Protein AF-A0A0M0X3G6-F1 (afdb_monomer)

Secondary structure (DSSP, 8-state):
-HHHHHHHHHHHHHHHHHHHHHHHHHHHHHHHHHHHHHHHHHHHHHHHHTTTTTSHHHHHHHHHHHHHHHHHHHHHHHHHHHHHHHHHHHHHHHHHHHIIIIIIHHHHHHT-

Structure (mmCIF, N/CA/C/O backbone):
data_AF-A0A0M0X3G6-F1
#
_entry.id   AF-A0A0M0X3G6-F1
#
loop_
_atom_site.group_PDB
_atom_site.id
_atom_site.type_symbol
_atom_site.label_atom_id
_atom_site.label_alt_id
_atom_site.label_comp_id
_atom_site.label_asym_id
_atom_site.label_entity_id
_atom_site.label_seq_id
_atom_site.pdbx_PDB_ins_code
_atom_site.Cartn_x
_atom_site.Cartn_y
_atom_site.Cartn_z
_atom_site.occupancy
_atom_site.B_iso_or_equiv
_atom_site.auth_seq_id
_atom_site.auth_comp_id
_atom_site.auth_asym_id
_atom_site.auth_atom_id
_atom_site.pdbx_PDB_model_num
ATOM 1 N N . MET A 1 1 ? -23.648 -0.683 38.738 1.00 59.03 1 MET A N 1
ATOM 2 C CA . MET A 1 1 ? -23.244 -1.531 37.597 1.00 59.03 1 MET A CA 1
ATOM 3 C C . MET A 1 1 ? -23.799 -0.996 36.282 1.00 59.03 1 MET A C 1
ATOM 5 O O . MET A 1 1 ? -22.994 -0.638 35.444 1.00 59.03 1 MET A O 1
ATOM 9 N N . GLN A 1 2 ? -25.114 -0.788 36.136 1.00 63.53 2 GLN A N 1
ATOM 10 C CA . GLN A 1 2 ? -25.727 -0.313 34.877 1.00 63.53 2 GLN A CA 1
ATOM 11 C C . GLN A 1 2 ? -25.124 0.984 34.288 1.00 63.53 2 GLN A C 1
ATOM 13 O O . GLN A 1 2 ? -24.779 1.006 33.114 1.00 63.53 2 GLN A O 1
ATOM 18 N N . GLN A 1 3 ? -24.912 2.035 35.094 1.00 69.06 3 GLN A N 1
ATOM 19 C CA . GLN A 1 3 ? -24.305 3.294 34.613 1.00 69.06 3 GLN A CA 1
ATOM 20 C C . GLN A 1 3 ? -22.835 3.155 34.178 1.00 69.06 3 GLN A C 1
ATOM 22 O O . GLN A 1 3 ? -22.410 3.825 33.243 1.00 69.06 3 GLN A O 1
ATOM 27 N N . GLN A 1 4 ? -22.055 2.286 34.833 1.00 69.81 4 GLN A N 1
ATOM 28 C CA . GLN A 1 4 ? -20.656 2.040 34.456 1.00 69.81 4 GLN A CA 1
ATOM 29 C C . GLN A 1 4 ? -20.568 1.274 33.136 1.00 69.81 4 GLN A C 1
ATOM 31 O O . GLN A 1 4 ? -19.767 1.633 32.280 1.00 69.81 4 GLN A O 1
ATOM 36 N N . THR A 1 5 ? -21.429 0.271 32.945 1.00 71.38 5 THR A N 1
ATOM 37 C CA . THR A 1 5 ? -21.527 -0.476 31.685 1.00 71.38 5 THR A CA 1
ATOM 38 C C . THR A 1 5 ? -21.935 0.440 30.529 1.00 71.38 5 THR A C 1
ATOM 40 O O . THR A 1 5 ? -21.373 0.346 29.444 1.00 71.38 5 THR A O 1
ATOM 43 N N . GLN A 1 6 ? -22.860 1.372 30.771 1.00 75.44 6 GLN A N 1
ATOM 44 C CA . GLN A 1 6 ? -23.360 2.301 29.757 1.00 75.44 6 GLN A CA 1
ATOM 45 C C . GLN A 1 6 ? -22.298 3.322 29.316 1.00 75.44 6 GLN A C 1
ATOM 47 O O . GLN A 1 6 ? -22.088 3.504 28.122 1.00 75.44 6 GLN A O 1
ATOM 52 N N . HIS A 1 7 ? -21.558 3.909 30.263 1.00 78.94 7 HIS A N 1
ATOM 53 C CA . HIS A 1 7 ? -20.444 4.813 29.952 1.00 78.94 7 HIS A CA 1
ATOM 54 C C . HIS A 1 7 ? -19.290 4.088 29.233 1.00 78.94 7 HIS A C 1
ATOM 56 O O . HIS A 1 7 ? -18.607 4.672 28.391 1.00 78.94 7 HIS A O 1
ATOM 62 N N . LEU A 1 8 ? -19.043 2.816 29.562 1.00 75.06 8 LEU A N 1
ATOM 63 C CA . LEU A 1 8 ? -18.032 2.006 28.883 1.00 75.06 8 LEU A CA 1
ATOM 64 C C . LEU A 1 8 ? -18.451 1.693 27.438 1.00 75.06 8 LEU A C 1
ATOM 66 O O . LEU A 1 8 ? -17.653 1.870 26.525 1.00 75.06 8 LEU A O 1
ATOM 70 N N . LEU A 1 9 ? -19.715 1.321 27.220 1.00 76.94 9 LEU A N 1
ATOM 71 C CA . LEU A 1 9 ? -20.286 1.117 25.885 1.00 76.94 9 LEU A CA 1
ATOM 72 C C . LEU A 1 9 ? -20.220 2.382 25.020 1.00 76.94 9 LEU A C 1
ATOM 74 O O . LEU A 1 9 ? -19.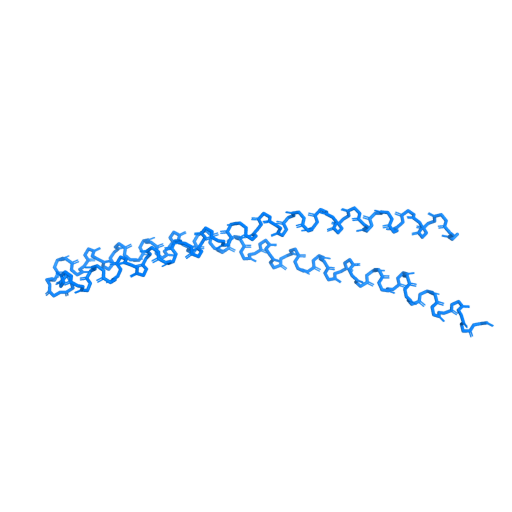790 2.304 23.873 1.00 76.94 9 LEU A O 1
ATOM 78 N N . GLU A 1 10 ? -20.597 3.544 25.559 1.00 79.94 10 GLU A N 1
ATOM 79 C CA . GLU A 1 10 ? -20.498 4.823 24.838 1.00 79.94 10 GLU A CA 1
ATOM 80 C C . GLU A 1 10 ? -19.060 5.130 24.418 1.00 79.94 10 GLU A C 1
ATOM 82 O O . GLU A 1 10 ? -18.817 5.517 23.273 1.00 79.94 10 GLU A O 1
ATOM 87 N N . LYS A 1 11 ? -18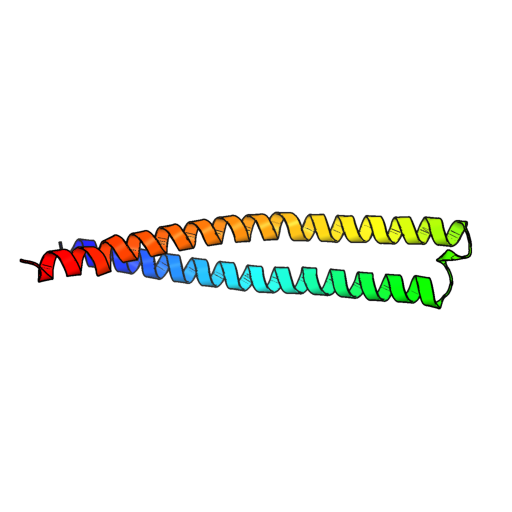.100 4.910 25.324 1.00 82.25 11 LYS A N 1
ATOM 88 C CA . LYS A 1 11 ? -16.679 5.101 25.038 1.00 82.25 11 LYS A CA 1
ATOM 89 C C . LYS A 1 11 ? -16.219 4.192 23.896 1.00 82.25 11 LYS A C 1
ATOM 91 O O . LYS A 1 11 ? -15.644 4.693 22.933 1.00 82.25 11 LYS A O 1
ATOM 96 N N . VAL A 1 12 ? -16.528 2.896 23.962 1.00 79.19 12 VAL A N 1
ATOM 97 C CA . VAL A 1 12 ? -16.090 1.962 22.920 1.00 79.19 12 VAL A CA 1
ATOM 98 C C . VAL A 1 12 ? -16.758 2.259 21.575 1.00 79.19 12 VAL A C 1
ATOM 100 O O . VAL A 1 12 ? -16.110 2.160 20.539 1.00 79.19 12 VAL A O 1
ATOM 103 N N . VAL A 1 13 ? -18.031 2.666 21.552 1.00 79.31 13 VAL A N 1
ATOM 104 C CA . VAL A 1 13 ? -18.708 3.071 20.305 1.00 79.31 13 VAL A CA 1
ATOM 105 C C . VAL A 1 13 ? -18.013 4.274 19.663 1.00 79.31 13 VAL A C 1
ATOM 107 O O . VAL A 1 13 ? -17.797 4.280 18.450 1.00 79.31 13 VAL A O 1
ATOM 110 N N . LEU A 1 14 ? -17.639 5.277 20.462 1.00 79.19 14 LEU A N 1
ATOM 111 C CA . LEU A 1 14 ? -16.898 6.443 19.979 1.00 79.19 14 LEU A CA 1
ATOM 112 C C . LEU A 1 14 ? -15.509 6.058 19.453 1.00 79.19 14 LEU A C 1
ATOM 114 O O . LEU A 1 14 ? -15.124 6.511 18.376 1.00 79.19 14 LEU A O 1
ATOM 118 N N . GLU A 1 15 ? -14.781 5.204 20.173 1.00 80.56 15 GLU A N 1
ATOM 119 C CA . GLU A 1 15 ? -13.458 4.717 19.762 1.00 80.56 15 GLU A CA 1
ATOM 120 C C . GLU A 1 15 ? -13.541 3.909 18.458 1.00 80.56 15 GLU A C 1
ATOM 122 O O . GLU A 1 15 ? -12.839 4.237 17.506 1.00 80.56 15 GLU A O 1
ATOM 127 N N . ASN A 1 16 ? -14.502 2.988 18.325 1.00 79.62 16 ASN A N 1
ATOM 128 C CA . ASN A 1 16 ? -14.736 2.245 17.080 1.00 79.62 16 ASN A CA 1
ATOM 129 C C . ASN A 1 16 ? -15.088 3.155 15.893 1.00 79.62 16 ASN A C 1
ATOM 131 O O . ASN A 1 16 ? -14.659 2.913 14.765 1.00 79.62 16 ASN A O 1
ATOM 135 N N . SER A 1 17 ? -15.893 4.199 16.116 1.00 74.25 17 SER A N 1
ATOM 136 C CA . SER A 1 17 ? -16.238 5.154 15.055 1.00 74.25 17 SER A CA 1
ATOM 137 C C . SER A 1 17 ? -15.015 5.947 14.582 1.00 74.25 17 SER A C 1
ATOM 139 O O . SER A 1 17 ? -14.901 6.263 13.391 1.00 74.25 17 SER A O 1
ATOM 141 N N . ASN A 1 18 ? -14.108 6.279 15.502 1.00 81.44 18 ASN A N 1
ATOM 142 C CA . ASN A 1 18 ? -12.852 6.945 15.176 1.00 81.44 18 ASN A CA 1
ATOM 143 C C . ASN A 1 18 ? -11.911 5.996 14.425 1.00 81.44 18 ASN A C 1
ATOM 145 O O . ASN A 1 18 ? -11.385 6.386 13.383 1.00 81.44 18 ASN A O 1
ATOM 149 N N . ASP A 1 19 ? -11.787 4.748 14.880 1.00 84.12 19 ASP A N 1
ATOM 150 C CA . ASP A 1 19 ? -10.991 3.705 14.225 1.00 84.12 19 ASP A CA 1
ATOM 151 C C . ASP A 1 19 ? -11.480 3.460 12.784 1.00 84.12 19 ASP A C 1
ATOM 153 O O . ASP A 1 19 ? -10.692 3.458 11.840 1.00 84.12 19 ASP A O 1
ATOM 157 N N . ALA A 1 20 ? -12.798 3.367 12.566 1.00 79.38 20 ALA A N 1
ATOM 158 C CA . ALA A 1 20 ? -13.381 3.214 11.228 1.00 79.38 20 ALA A CA 1
ATOM 159 C C . ALA A 1 20 ? -13.092 4.414 10.303 1.00 79.38 20 ALA A C 1
ATOM 161 O O . ALA A 1 20 ? -12.881 4.249 9.094 1.00 79.38 20 ALA A O 1
ATOM 162 N N . SER A 1 21 ? -13.063 5.626 10.862 1.00 78.62 21 SER A N 1
ATOM 163 C CA . SER A 1 21 ? -12.694 6.837 10.122 1.00 78.62 21 SER A CA 1
ATOM 164 C C . SER A 1 21 ? -11.204 6.836 9.759 1.00 78.62 21 SER A C 1
ATOM 166 O O . SER A 1 21 ? -10.860 7.156 8.619 1.00 78.62 21 SER A O 1
ATOM 168 N N . GLY A 1 22 ? -10.335 6.421 10.688 1.00 85.75 22 GLY A N 1
ATOM 169 C CA . GLY A 1 22 ? -8.897 6.235 10.462 1.00 85.75 22 GLY A CA 1
ATOM 170 C C . GLY A 1 22 ? -8.618 5.232 9.344 1.00 85.75 22 GLY A C 1
ATOM 171 O O . GLY A 1 22 ? -7.993 5.584 8.339 1.00 85.75 22 GLY A O 1
ATOM 172 N N . LEU A 1 23 ? -9.213 4.041 9.431 1.00 87.56 23 LEU A N 1
ATOM 173 C CA . LEU A 1 23 ? -9.121 3.008 8.397 1.00 87.56 23 LEU A CA 1
ATOM 174 C C . LEU A 1 23 ? -9.599 3.504 7.026 1.00 87.56 23 LEU A C 1
ATOM 176 O O . LEU A 1 23 ? -8.986 3.195 6.004 1.00 87.56 23 LEU A O 1
ATOM 180 N N . SER A 1 24 ? -10.666 4.307 6.984 1.00 82.25 24 SER A N 1
ATOM 181 C CA . SER A 1 24 ? -11.175 4.874 5.728 1.00 82.25 24 SER A CA 1
ATOM 182 C C . SER A 1 24 ? -10.151 5.792 5.053 1.00 82.25 24 SER A C 1
ATOM 184 O O . SER A 1 24 ? -9.983 5.735 3.833 1.00 82.25 24 SER A O 1
ATOM 186 N N . VAL A 1 25 ? -9.427 6.606 5.828 1.00 87.44 25 VAL A N 1
ATOM 187 C CA . VAL A 1 25 ? -8.324 7.434 5.312 1.00 87.44 25 VAL A CA 1
ATOM 188 C C . VAL A 1 25 ? -7.179 6.551 4.815 1.00 87.44 25 VAL A C 1
ATOM 190 O O . VAL A 1 25 ? -6.689 6.743 3.703 1.00 87.44 25 VAL A O 1
ATOM 193 N N . GLN A 1 26 ? -6.801 5.530 5.582 1.00 90.88 26 GLN A N 1
ATOM 194 C CA . GLN A 1 26 ? -5.730 4.606 5.200 1.00 90.88 26 GLN A CA 1
ATOM 195 C C . GLN A 1 26 ? -6.049 3.818 3.917 1.00 90.88 26 GLN A C 1
ATOM 197 O O . GLN A 1 26 ? -5.158 3.558 3.109 1.00 90.88 26 GLN A O 1
ATOM 202 N N . MET A 1 27 ? -7.321 3.489 3.665 1.00 88.94 27 MET A N 1
ATOM 203 C CA . MET A 1 27 ? -7.756 2.885 2.400 1.00 88.94 27 MET A CA 1
ATOM 204 C C . MET A 1 27 ? -7.549 3.815 1.196 1.00 88.94 27 MET A C 1
ATOM 206 O O . MET A 1 27 ? -7.224 3.344 0.102 1.00 88.94 27 MET A O 1
ATOM 210 N N . ILE A 1 28 ? -7.730 5.127 1.375 1.00 90.69 28 ILE A N 1
ATOM 211 C CA . ILE A 1 28 ? -7.452 6.117 0.326 1.00 90.69 28 ILE A CA 1
ATOM 212 C C . ILE A 1 28 ? -5.946 6.169 0.056 1.00 90.69 28 ILE A C 1
ATOM 214 O O . ILE A 1 28 ? -5.542 6.080 -1.105 1.00 90.69 28 ILE A O 1
ATOM 218 N N . ASP A 1 29 ? -5.122 6.228 1.105 1.00 91.75 29 ASP A N 1
ATOM 219 C CA . ASP A 1 29 ? -3.659 6.207 0.981 1.00 91.75 29 ASP A CA 1
ATOM 220 C C . ASP A 1 29 ? -3.174 4.933 0.260 1.00 91.75 29 ASP A C 1
ATOM 222 O O . ASP A 1 29 ? -2.336 4.999 -0.643 1.00 91.75 29 ASP A O 1
ATOM 226 N N . LEU A 1 30 ? -3.754 3.767 0.576 1.00 94.50 30 LEU A N 1
ATOM 227 C CA . LEU A 1 30 ? -3.433 2.503 -0.096 1.00 94.50 30 LEU A CA 1
ATOM 228 C C . LEU A 1 30 ? -3.756 2.547 -1.590 1.00 94.50 30 LEU A C 1
ATOM 230 O O . LEU A 1 30 ? -2.982 2.038 -2.403 1.00 94.50 30 LEU A O 1
ATOM 234 N N . ARG A 1 31 ? -4.876 3.170 -1.975 1.00 93.69 31 ARG A N 1
ATOM 235 C CA . ARG A 1 31 ? -5.236 3.343 -3.389 1.00 93.69 31 ARG A CA 1
ATOM 236 C C . ARG A 1 31 ? -4.211 4.212 -4.123 1.00 93.69 31 ARG A C 1
ATOM 238 O O . ARG A 1 31 ? -3.914 3.938 -5.285 1.00 93.69 31 ARG A O 1
ATOM 245 N N . VAL A 1 32 ? -3.641 5.219 -3.461 1.00 93.56 32 VAL A N 1
ATOM 246 C CA . VAL A 1 32 ? -2.563 6.041 -4.034 1.00 93.56 32 VAL A CA 1
ATOM 247 C C . VAL A 1 32 ? -1.302 5.203 -4.259 1.00 93.56 32 VAL A C 1
ATOM 249 O O . VAL A 1 32 ? -0.735 5.247 -5.352 1.00 93.56 32 VAL A O 1
ATOM 252 N N . VAL A 1 33 ? -0.900 4.385 -3.280 1.00 96.38 33 VAL A N 1
ATOM 253 C CA . VAL A 1 33 ? 0.236 3.456 -3.431 1.00 96.38 33 VAL A CA 1
ATOM 254 C C . VAL A 1 33 ? -0.012 2.468 -4.575 1.00 96.38 33 VAL A C 1
ATOM 256 O O . VAL A 1 33 ? 0.858 2.270 -5.422 1.00 96.38 33 VAL A O 1
ATOM 259 N N . GLN A 1 34 ? -1.214 1.892 -4.655 1.00 96.62 34 GLN A N 1
ATOM 260 C CA . GLN A 1 34 ? -1.598 0.980 -5.733 1.00 96.62 34 GLN A CA 1
ATOM 261 C C . GLN A 1 34 ? -1.484 1.647 -7.112 1.00 96.62 34 GLN A C 1
ATOM 263 O O . GLN A 1 34 ? -0.960 1.043 -8.049 1.00 96.62 34 GLN A O 1
ATOM 268 N N . GLN A 1 35 ? -1.931 2.898 -7.241 1.00 96.88 35 GLN A N 1
ATOM 269 C CA . GLN A 1 35 ? -1.808 3.650 -8.487 1.00 96.88 35 GLN A CA 1
ATOM 270 C C . GLN A 1 35 ? -0.341 3.927 -8.848 1.00 96.88 35 GLN A C 1
ATOM 272 O O . GLN A 1 35 ? 0.024 3.838 -10.019 1.00 96.88 35 GLN A O 1
ATOM 277 N N . ALA A 1 36 ? 0.512 4.230 -7.866 1.00 97.00 36 ALA A N 1
ATOM 278 C CA . ALA A 1 36 ? 1.941 4.429 -8.097 1.00 97.00 36 ALA A CA 1
ATOM 279 C C . ALA A 1 36 ? 2.620 3.150 -8.621 1.00 97.00 36 ALA A C 1
ATOM 281 O O . ALA A 1 36 ? 3.399 3.216 -9.571 1.00 97.00 36 ALA A O 1
ATOM 282 N N . VAL A 1 37 ? 2.266 1.982 -8.071 1.00 97.88 37 VAL A N 1
ATOM 283 C CA . VAL A 1 37 ? 2.732 0.678 -8.574 1.00 97.88 37 VAL A CA 1
ATOM 284 C C . VAL A 1 37 ? 2.252 0.433 -10.006 1.00 97.88 37 VAL A C 1
ATOM 286 O O . VAL A 1 37 ? 3.048 0.031 -10.851 1.00 97.88 37 VAL A O 1
ATOM 289 N N . ALA A 1 38 ? 0.983 0.717 -10.314 1.00 98.00 38 ALA A N 1
ATOM 290 C CA . ALA A 1 38 ? 0.455 0.578 -11.673 1.00 98.00 38 ALA A CA 1
ATOM 291 C C . ALA A 1 38 ? 1.195 1.483 -12.675 1.00 98.00 38 ALA A C 1
ATOM 293 O O . ALA A 1 38 ? 1.542 1.050 -13.771 1.00 98.00 38 ALA A O 1
ATOM 294 N N . ASN A 1 39 ? 1.501 2.721 -12.282 1.00 97.69 39 ASN A N 1
ATOM 295 C CA . ASN A 1 39 ? 2.273 3.643 -13.112 1.00 97.69 39 ASN A CA 1
ATOM 296 C C . ASN A 1 39 ? 3.706 3.140 -13.348 1.00 97.69 39 ASN A C 1
ATOM 298 O O . ASN A 1 39 ? 4.212 3.258 -14.462 1.00 97.69 39 ASN A O 1
ATOM 302 N N . LEU A 1 40 ? 4.349 2.555 -12.331 1.00 98.12 40 LEU A N 1
ATOM 303 C CA . LEU A 1 40 ? 5.665 1.932 -12.484 1.00 98.12 40 LEU A CA 1
ATOM 304 C C . LEU A 1 40 ? 5.618 0.749 -13.462 1.00 98.12 40 LEU A C 1
ATOM 306 O O . LEU A 1 40 ? 6.498 0.640 -14.311 1.00 98.12 40 LEU A O 1
ATOM 310 N N . MET A 1 41 ? 4.590 -0.100 -13.383 1.00 97.94 41 MET A N 1
ATOM 311 C CA . MET A 1 41 ? 4.401 -1.207 -14.330 1.00 97.94 41 MET A CA 1
ATOM 312 C C . MET A 1 41 ? 4.281 -0.695 -15.768 1.00 97.94 41 MET A C 1
ATOM 314 O O . MET A 1 41 ? 5.049 -1.122 -16.624 1.00 97.94 41 MET A O 1
ATOM 318 N N . ASN A 1 42 ? 3.428 0.306 -16.007 1.00 97.62 42 ASN A N 1
ATOM 319 C CA . ASN A 1 42 ? 3.299 0.926 -17.329 1.00 97.62 42 ASN A CA 1
ATOM 320 C C . ASN A 1 42 ? 4.635 1.506 -17.823 1.00 97.62 42 ASN A C 1
ATOM 322 O O . ASN A 1 42 ? 4.980 1.377 -18.993 1.00 97.62 42 ASN A O 1
ATOM 326 N N . ARG A 1 43 ? 5.425 2.119 -16.932 1.00 95.44 43 ARG A N 1
ATOM 327 C CA . ARG A 1 43 ? 6.747 2.655 -17.285 1.00 95.44 43 ARG A CA 1
ATOM 328 C C . ARG A 1 43 ? 7.738 1.555 -17.675 1.00 95.44 43 ARG A C 1
ATOM 330 O O . ARG A 1 43 ? 8.537 1.751 -18.589 1.00 95.44 43 ARG A O 1
ATOM 337 N N . ILE A 1 44 ? 7.702 0.409 -16.998 1.00 96.38 44 ILE A N 1
ATOM 338 C CA . ILE A 1 44 ? 8.522 -0.763 -17.341 1.00 96.38 44 ILE A CA 1
ATOM 339 C C . ILE A 1 44 ? 8.121 -1.315 -18.714 1.00 96.38 44 ILE A C 1
ATOM 341 O O . ILE A 1 44 ? 9.000 -1.631 -19.526 1.00 96.38 44 ILE A O 1
ATOM 345 N N . ASP A 1 45 ? 6.821 -1.370 -18.999 1.00 97.06 45 ASP A N 1
ATOM 346 C CA . ASP A 1 45 ? 6.311 -1.779 -20.308 1.00 97.06 45 ASP A CA 1
ATOM 347 C C . ASP A 1 45 ? 6.798 -0.812 -21.399 1.00 97.06 45 ASP A C 1
ATOM 349 O O . ASP A 1 45 ? 7.408 -1.251 -22.372 1.00 97.06 45 ASP A O 1
ATOM 353 N N . GLU A 1 46 ? 6.701 0.506 -21.186 1.00 95.81 46 GLU A N 1
ATOM 354 C CA . GLU A 1 46 ? 7.235 1.520 -22.111 1.00 95.81 46 GLU A CA 1
ATOM 355 C C . GLU A 1 46 ? 8.748 1.367 -22.366 1.00 95.81 46 GLU A C 1
ATOM 357 O O . GLU A 1 46 ? 9.218 1.539 -23.495 1.00 95.81 46 GLU A O 1
ATOM 362 N N . ILE A 1 47 ? 9.546 1.068 -21.334 1.00 94.62 47 ILE A N 1
ATOM 363 C CA . ILE A 1 47 ? 10.996 0.823 -21.462 1.00 94.62 47 ILE A CA 1
ATOM 364 C C . ILE A 1 47 ? 11.261 -0.413 -22.334 1.00 94.62 47 ILE A C 1
ATOM 366 O O . ILE A 1 47 ? 12.206 -0.427 -23.137 1.00 94.62 47 ILE A O 1
ATOM 370 N N . THR A 1 48 ? 10.431 -1.441 -22.176 1.00 93.62 48 THR A N 1
ATOM 371 C CA . THR A 1 48 ? 10.521 -2.699 -22.916 1.00 93.62 48 THR A CA 1
ATOM 372 C C . THR A 1 48 ? 10.118 -2.513 -24.373 1.00 93.62 48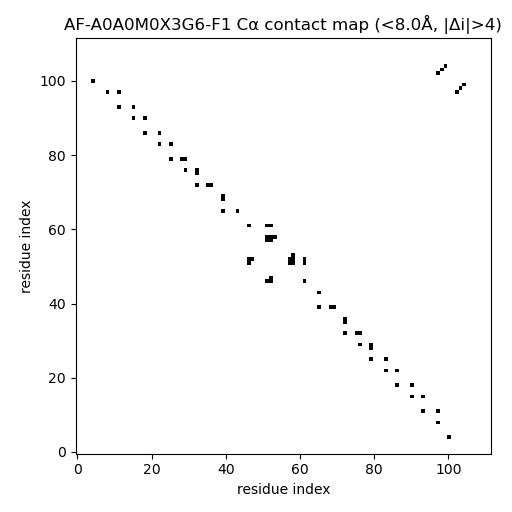 THR A C 1
ATOM 374 O O . THR A 1 48 ? 10.903 -2.834 -25.265 1.00 93.62 48 THR A O 1
ATOM 377 N N . GLU A 1 49 ? 8.953 -1.920 -24.626 1.00 96.19 49 GLU A N 1
ATOM 378 C CA . GLU A 1 49 ? 8.413 -1.665 -25.965 1.00 96.19 49 GLU A CA 1
ATOM 379 C C . GLU A 1 49 ? 9.343 -0.785 -26.804 1.00 96.19 49 GLU A C 1
ATOM 381 O O . GLU A 1 49 ? 9.601 -1.073 -27.973 1.00 96.19 49 GLU A O 1
ATOM 386 N N . ASN A 1 50 ? 9.929 0.246 -26.188 1.00 94.81 50 ASN A N 1
ATOM 387 C CA . ASN A 1 50 ? 10.876 1.139 -26.855 1.00 94.81 50 ASN A CA 1
ATOM 388 C C . ASN A 1 50 ? 12.301 0.573 -26.943 1.00 94.81 50 ASN A C 1
ATOM 390 O O . ASN A 1 50 ? 13.204 1.287 -27.383 1.00 94.81 50 ASN A O 1
ATOM 394 N N . ARG A 1 51 ? 12.535 -0.667 -26.486 1.00 93.62 51 ARG A N 1
ATOM 395 C CA . ARG A 1 51 ? 13.851 -1.330 -26.491 1.00 93.62 51 ARG A CA 1
ATOM 396 C C . ARG A 1 51 ? 14.959 -0.520 -25.815 1.00 93.62 51 ARG A C 1
ATOM 398 O O . ARG A 1 51 ? 16.141 -0.696 -26.096 1.00 93.62 51 ARG A O 1
ATOM 405 N N . ARG A 1 52 ? 14.605 0.350 -24.862 1.00 90.00 52 ARG A N 1
ATOM 406 C CA . ARG A 1 52 ? 15.576 1.180 -24.123 1.00 90.00 52 ARG A CA 1
ATOM 407 C C . ARG A 1 52 ? 16.542 0.340 -23.292 1.00 90.00 52 ARG A C 1
ATOM 409 O O . ARG A 1 52 ? 17.619 0.804 -22.952 1.00 90.00 52 ARG A O 1
ATOM 416 N N . HIS A 1 53 ? 16.158 -0.891 -22.984 1.00 88.44 53 HIS A N 1
ATOM 417 C CA . HIS A 1 53 ? 16.988 -1.869 -22.298 1.00 88.44 53 HIS A CA 1
ATOM 418 C C . HIS A 1 53 ? 18.079 -2.495 -23.194 1.00 88.44 53 HIS A C 1
ATOM 420 O O . HIS A 1 53 ? 19.001 -3.107 -22.661 1.00 88.44 53 HIS A O 1
ATOM 426 N N . GLU A 1 54 ? 17.996 -2.361 -24.525 1.00 92.94 54 GLU A N 1
ATOM 427 C CA . GLU A 1 54 ? 18.997 -2.895 -25.464 1.00 92.94 54 GLU A CA 1
ATOM 428 C C . GLU A 1 54 ? 20.223 -1.972 -25.587 1.00 92.94 54 GLU A C 1
ATOM 430 O O . GLU A 1 54 ? 21.345 -2.448 -25.770 1.00 92.94 54 GLU A O 1
ATOM 435 N N . ASP A 1 55 ? 20.037 -0.654 -25.441 1.00 94.94 55 ASP A N 1
ATOM 436 C CA . ASP A 1 55 ? 21.144 0.299 -25.354 1.00 94.94 55 ASP A CA 1
ATOM 437 C C . ASP A 1 55 ? 21.673 0.384 -23.919 1.00 94.94 55 ASP A C 1
ATOM 439 O O . ASP A 1 55 ? 20.930 0.604 -22.966 1.00 94.94 55 ASP A O 1
ATOM 443 N N . ARG A 1 56 ? 22.989 0.244 -23.751 1.00 91.06 56 ARG A N 1
ATOM 444 C CA . ARG A 1 56 ? 23.608 0.110 -22.425 1.00 91.06 56 ARG A CA 1
ATOM 445 C C . ARG A 1 56 ? 23.464 1.370 -21.563 1.00 91.06 56 ARG A C 1
ATOM 447 O O . ARG A 1 56 ? 23.336 1.253 -20.345 1.00 91.06 56 ARG A O 1
ATOM 454 N N . GLY A 1 57 ? 23.500 2.557 -22.173 1.00 92.75 57 GLY A N 1
ATOM 455 C CA . GLY A 1 57 ? 23.333 3.827 -21.464 1.00 92.75 57 GLY A CA 1
ATOM 456 C C . GLY A 1 57 ? 21.881 4.047 -21.048 1.00 92.75 57 GLY A C 1
ATOM 457 O O . GLY A 1 57 ? 21.599 4.367 -19.893 1.00 92.75 57 GLY A O 1
ATOM 458 N N . MET A 1 58 ? 20.954 3.792 -21.968 1.00 93.38 58 MET A N 1
ATOM 459 C CA . MET A 1 58 ? 19.516 3.865 -21.713 1.00 93.38 58 MET A CA 1
ATOM 460 C C . MET A 1 58 ? 19.051 2.819 -20.696 1.00 93.38 58 MET A C 1
ATOM 462 O O . MET A 1 58 ? 18.228 3.139 -19.838 1.00 93.38 58 MET A O 1
ATOM 466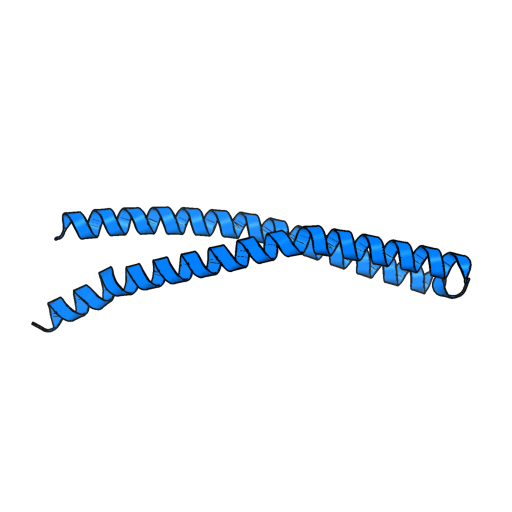 N N . ALA A 1 59 ? 19.609 1.609 -20.727 1.00 93.38 59 ALA A N 1
ATOM 467 C CA . ALA A 1 59 ? 19.332 0.556 -19.758 1.00 93.38 59 ALA A CA 1
ATOM 468 C C . ALA A 1 59 ? 19.745 0.984 -18.348 1.00 93.38 59 ALA A C 1
ATOM 470 O O . ALA A 1 59 ? 18.966 0.840 -17.409 1.00 93.38 59 ALA A O 1
ATOM 471 N N . TYR A 1 60 ? 20.939 1.569 -18.200 1.00 95.88 60 TYR A N 1
ATOM 472 C CA . TYR A 1 60 ? 21.410 2.080 -16.914 1.00 95.88 60 TYR A CA 1
ATOM 473 C C . TYR A 1 60 ? 20.478 3.163 -16.354 1.00 95.88 60 TYR A C 1
ATOM 475 O O . TYR A 1 60 ? 20.034 3.052 -15.212 1.00 95.88 60 TYR A O 1
ATOM 483 N N . MET A 1 61 ? 20.119 4.165 -17.165 1.00 95.06 61 MET A N 1
ATOM 484 C CA . MET A 1 61 ? 19.192 5.224 -16.740 1.00 95.06 61 MET A CA 1
ATOM 485 C C . MET A 1 61 ? 17.806 4.673 -16.388 1.00 95.06 61 MET A C 1
ATOM 487 O O . MET A 1 61 ? 17.224 5.069 -15.382 1.00 95.06 61 MET A O 1
ATOM 491 N N . SER A 1 62 ? 17.299 3.722 -17.176 1.00 95.50 62 SER A N 1
ATOM 492 C CA . SER A 1 62 ? 16.001 3.079 -16.936 1.00 95.50 62 SER A CA 1
ATOM 493 C C . SER A 1 62 ? 15.990 2.306 -15.613 1.00 95.50 62 SER A C 1
ATOM 495 O O . SER A 1 62 ? 15.024 2.381 -14.858 1.00 95.50 62 SER A O 1
ATOM 497 N N . ILE A 1 63 ? 17.079 1.598 -15.291 1.00 95.75 63 ILE A N 1
ATOM 498 C CA . ILE A 1 63 ? 17.228 0.893 -14.010 1.00 95.75 63 ILE A CA 1
ATOM 499 C C . ILE A 1 63 ? 17.243 1.884 -12.844 1.00 95.75 63 ILE A C 1
ATOM 501 O O . ILE A 1 63 ? 16.576 1.634 -11.842 1.00 95.75 63 ILE A O 1
ATOM 505 N N . GLN A 1 64 ? 17.973 2.998 -12.962 1.00 96.56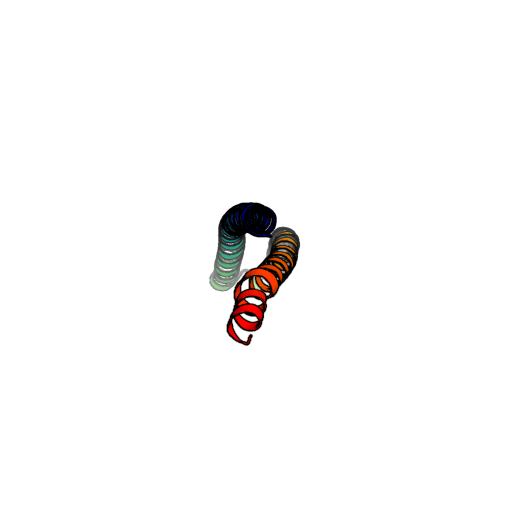 64 GLN A N 1
ATOM 506 C CA . GLN A 1 64 ? 17.994 4.025 -11.916 1.00 96.56 64 GLN A CA 1
ATOM 507 C C . GLN A 1 64 ? 16.599 4.619 -11.685 1.00 96.56 64 GLN A C 1
ATOM 509 O O . GLN A 1 64 ? 16.156 4.702 -10.544 1.00 96.56 64 GLN A O 1
ATOM 514 N N . GLU A 1 65 ? 15.876 4.946 -12.758 1.00 94.81 65 GLU A N 1
ATOM 515 C CA . GLU A 1 65 ? 14.509 5.467 -12.672 1.00 94.81 65 GLU A CA 1
ATOM 516 C C . GLU A 1 65 ? 13.557 4.487 -11.962 1.00 94.81 65 GLU A C 1
ATOM 518 O O . GLU A 1 65 ? 12.791 4.885 -11.077 1.00 94.81 65 GLU A O 1
ATOM 523 N N . ILE A 1 66 ? 13.627 3.197 -12.308 1.00 97.25 66 ILE A N 1
ATOM 524 C CA . ILE A 1 66 ? 12.834 2.146 -11.656 1.00 97.25 66 ILE A CA 1
ATOM 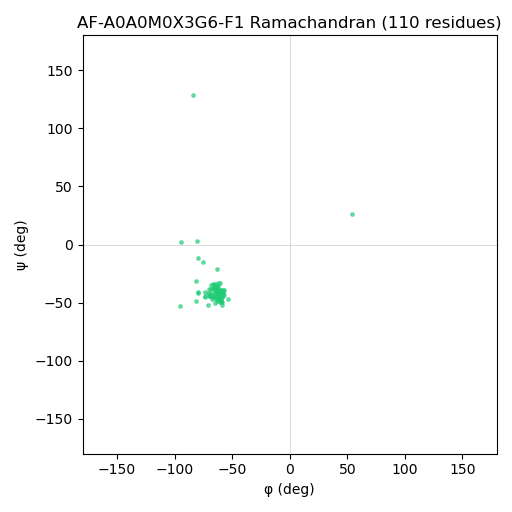525 C C . ILE A 1 66 ? 13.197 2.053 -10.171 1.00 97.25 66 ILE A C 1
ATOM 527 O O . ILE A 1 66 ? 12.305 2.031 -9.325 1.00 97.25 66 ILE A O 1
ATOM 531 N N . GLN A 1 67 ? 14.490 2.022 -9.835 1.00 97.88 67 GLN A N 1
ATOM 532 C CA . GLN A 1 67 ? 14.950 1.933 -8.447 1.00 97.88 67 GLN A CA 1
ATOM 533 C C . GLN A 1 67 ? 14.471 3.112 -7.601 1.00 97.88 67 GLN A C 1
ATOM 535 O O . GLN A 1 67 ? 13.999 2.909 -6.482 1.00 97.88 67 GLN A O 1
ATOM 540 N N . ASP A 1 68 ? 14.569 4.329 -8.127 1.00 97.62 68 ASP A N 1
ATOM 541 C CA . ASP A 1 68 ? 14.137 5.523 -7.409 1.00 97.62 68 ASP A CA 1
ATOM 542 C C . ASP A 1 68 ? 12.614 5.549 -7.239 1.00 97.62 68 ASP A C 1
ATOM 544 O O . ASP A 1 68 ? 12.122 5.849 -6.151 1.00 97.62 68 ASP A O 1
ATOM 548 N N . THR A 1 69 ? 11.859 5.119 -8.253 1.00 97.31 69 THR A N 1
ATOM 549 C CA . THR A 1 69 ? 10.398 4.990 -8.148 1.00 97.31 69 THR A CA 1
ATOM 550 C C . THR A 1 69 ? 9.996 3.945 -7.104 1.00 97.31 69 THR A C 1
ATOM 552 O O . THR A 1 69 ? 9.128 4.211 -6.274 1.00 97.31 69 THR A O 1
ATOM 555 N N . VAL A 1 70 ? 10.656 2.781 -7.078 1.00 98.06 70 VAL A N 1
ATOM 556 C CA . VAL A 1 70 ? 10.420 1.743 -6.058 1.00 98.06 70 VAL A CA 1
ATOM 557 C C . VAL A 1 70 ? 10.716 2.272 -4.655 1.00 98.06 70 VAL A C 1
ATOM 559 O O . VAL A 1 70 ? 9.928 2.035 -3.744 1.00 98.06 70 VAL A O 1
ATOM 562 N N . ARG A 1 71 ? 11.804 3.032 -4.468 1.00 97.94 71 ARG A N 1
ATOM 563 C CA . ARG A 1 71 ? 12.124 3.659 -3.173 1.00 97.94 71 ARG A CA 1
ATOM 564 C C . ARG A 1 71 ? 11.048 4.642 -2.730 1.00 97.94 71 ARG A C 1
ATOM 566 O O . ARG A 1 71 ? 10.683 4.638 -1.561 1.00 97.94 71 ARG A O 1
ATOM 573 N N . LEU A 1 72 ? 10.530 5.466 -3.640 1.00 96.81 72 LEU A N 1
ATOM 574 C CA . LEU A 1 72 ? 9.445 6.399 -3.322 1.00 96.81 72 LEU A CA 1
ATOM 575 C C . LEU A 1 72 ? 8.159 5.661 -2.930 1.00 96.81 72 LEU A C 1
ATOM 577 O O . LEU A 1 72 ? 7.499 6.057 -1.970 1.00 96.81 72 LEU A O 1
ATOM 581 N N . ILE A 1 73 ? 7.829 4.572 -3.632 1.00 97.56 73 ILE A N 1
ATOM 582 C CA . ILE A 1 73 ? 6.694 3.707 -3.286 1.00 97.56 73 ILE A CA 1
ATOM 583 C C . ILE A 1 73 ? 6.888 3.109 -1.891 1.00 97.56 73 ILE A C 1
ATOM 585 O O . ILE A 1 73 ? 5.971 3.178 -1.079 1.00 97.56 73 ILE A O 1
AT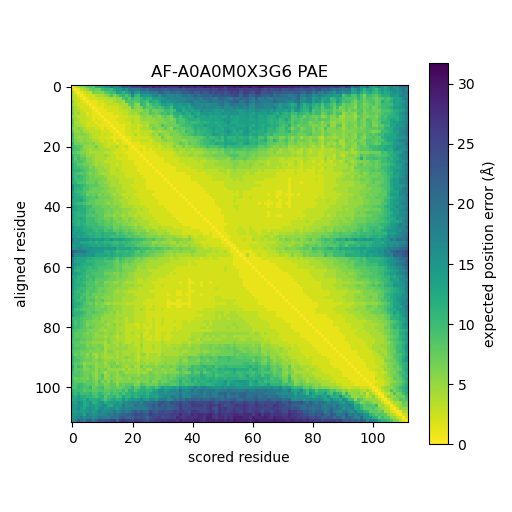OM 589 N N . ASP A 1 74 ? 8.070 2.574 -1.587 1.00 97.12 74 ASP A N 1
ATOM 590 C CA . ASP A 1 74 ? 8.381 1.991 -0.277 1.00 97.12 74 ASP A CA 1
ATOM 591 C C . ASP A 1 74 ? 8.295 3.030 0.852 1.00 97.12 74 ASP A C 1
ATOM 593 O O . ASP A 1 74 ? 7.645 2.795 1.871 1.00 97.12 74 ASP A O 1
ATOM 597 N N . MET A 1 75 ? 8.847 4.230 0.638 1.00 94.81 75 MET A N 1
ATOM 598 C CA . MET A 1 75 ? 8.761 5.341 1.593 1.00 94.81 75 MET A CA 1
ATOM 599 C C . MET A 1 75 ? 7.318 5.777 1.877 1.00 94.81 75 MET A C 1
ATOM 601 O O . MET A 1 75 ? 7.027 6.203 2.993 1.00 94.81 75 MET A O 1
ATOM 605 N N . ALA A 1 76 ? 6.416 5.681 0.896 1.00 92.44 76 ALA A N 1
ATOM 606 C CA . ALA A 1 76 ? 4.996 5.967 1.088 1.00 92.44 76 ALA A CA 1
ATOM 607 C C . ALA A 1 76 ? 4.250 4.790 1.742 1.00 92.44 76 ALA A C 1
ATOM 609 O O . ALA A 1 76 ? 3.414 4.990 2.625 1.00 92.44 76 ALA A O 1
ATOM 610 N N . PHE A 1 77 ? 4.561 3.562 1.327 1.00 95.25 77 PHE A N 1
ATOM 611 C CA . PHE A 1 77 ? 3.872 2.352 1.761 1.00 95.25 77 PHE A CA 1
ATOM 612 C C . PHE A 1 77 ? 4.227 1.948 3.191 1.00 95.25 77 PHE A C 1
ATOM 614 O O . PHE A 1 77 ? 3.333 1.618 3.967 1.00 95.25 77 PHE A O 1
ATOM 621 N N . TYR A 1 78 ? 5.504 1.981 3.571 1.00 95.12 78 TYR A N 1
ATOM 622 C CA . TYR A 1 78 ? 5.941 1.459 4.863 1.00 95.12 78 TYR A CA 1
ATOM 623 C C . TYR A 1 78 ? 5.293 2.174 6.067 1.00 95.12 78 TYR A C 1
ATOM 625 O O . TYR A 1 78 ? 4.762 1.488 6.946 1.00 95.12 78 TYR A O 1
ATOM 633 N N . PRO A 1 79 ? 5.237 3.523 6.126 1.00 93.88 79 PRO A N 1
ATOM 634 C CA . PRO A 1 79 ? 4.544 4.218 7.209 1.00 93.88 79 PRO A CA 1
ATOM 635 C C . PRO A 1 79 ? 3.045 3.913 7.238 1.00 93.88 79 PRO A C 1
ATOM 637 O O . PRO A 1 79 ? 2.475 3.758 8.315 1.00 93.88 79 PRO A O 1
ATOM 640 N N . LEU A 1 80 ? 2.410 3.807 6.067 1.00 93.94 80 LEU A N 1
ATOM 641 C CA . LEU A 1 80 ? 0.997 3.456 5.953 1.00 93.94 80 LEU A CA 1
ATOM 642 C C . LEU A 1 80 ? 0.730 2.053 6.503 1.00 93.94 80 LEU A C 1
ATOM 644 O O . LEU A 1 80 ? -0.149 1.886 7.344 1.00 93.94 80 LEU A O 1
ATOM 648 N N . PHE A 1 81 ? 1.531 1.071 6.089 1.00 92.00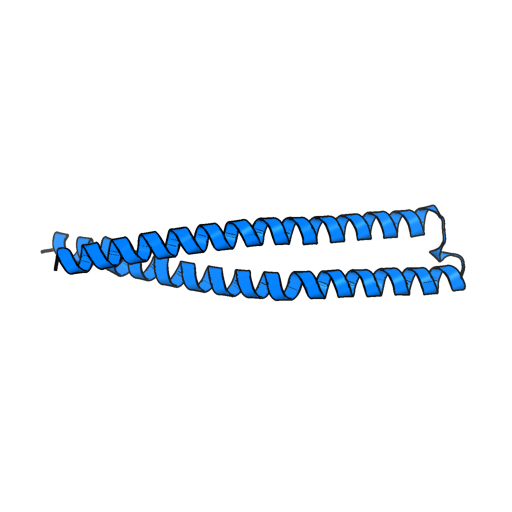 81 PHE A N 1
ATOM 649 C CA . PHE A 1 81 ? 1.447 -0.299 6.583 1.00 92.00 81 PHE A CA 1
ATOM 650 C C . PHE A 1 81 ? 1.602 -0.357 8.106 1.00 92.00 81 PHE A C 1
ATOM 652 O O . PHE A 1 81 ? 0.824 -1.034 8.770 1.00 92.00 81 PHE A O 1
ATOM 659 N N . LYS A 1 82 ? 2.556 0.392 8.676 1.00 93.38 82 LYS A N 1
ATOM 660 C CA . LYS A 1 82 ? 2.732 0.465 10.133 1.00 93.38 82 LYS A CA 1
ATOM 661 C C . LYS A 1 82 ? 1.525 1.052 10.858 1.00 93.38 82 LYS A C 1
ATOM 663 O O . LYS A 1 82 ? 1.091 0.467 11.844 1.00 93.38 82 LYS A O 1
ATOM 668 N N . ARG A 1 83 ? 0.944 2.145 10.354 1.00 91.88 83 ARG A N 1
ATOM 669 C CA . ARG A 1 83 ? -0.280 2.715 10.943 1.00 91.88 83 ARG A CA 1
ATOM 670 C C . ARG A 1 83 ? -1.456 1.740 10.883 1.00 91.88 83 ARG A C 1
ATOM 672 O O . ARG A 1 83 ? -2.154 1.582 11.877 1.00 91.88 83 ARG A O 1
ATOM 679 N N . MET A 1 84 ? -1.642 1.058 9.752 1.00 90.69 84 MET A N 1
ATOM 680 C CA . MET A 1 84 ? -2.670 0.022 9.600 1.00 90.69 84 MET A CA 1
ATOM 681 C C . MET A 1 84 ? -2.463 -1.138 10.578 1.00 90.69 84 MET A C 1
ATOM 683 O O . MET A 1 84 ? -3.410 -1.601 11.205 1.00 90.69 84 MET A O 1
ATOM 687 N N . GLU A 1 85 ? -1.222 -1.616 10.711 1.00 91.00 85 GLU A N 1
ATOM 688 C CA . GLU A 1 85 ? -0.868 -2.708 11.621 1.00 91.00 85 GLU A CA 1
ATOM 689 C C . GLU A 1 85 ? -1.230 -2.365 13.076 1.00 91.00 85 GLU A C 1
ATOM 691 O O . GLU A 1 85 ? -1.774 -3.207 13.794 1.00 91.00 85 GLU A O 1
ATOM 696 N N . ASP A 1 86 ? -0.949 -1.135 13.503 1.00 90.44 86 ASP A N 1
ATOM 697 C CA . ASP A 1 86 ? -1.234 -0.679 14.862 1.00 90.44 86 ASP A CA 1
ATOM 698 C C . ASP A 1 86 ? -2.736 -0.438 15.090 1.00 90.44 86 ASP A C 1
ATOM 700 O O . ASP A 1 86 ? -3.265 -0.867 16.115 1.00 90.44 86 ASP A O 1
ATOM 704 N N . GLU A 1 87 ? -3.457 0.145 14.124 1.00 87.88 87 GLU A N 1
ATOM 705 C CA . GLU A 1 87 ? -4.919 0.305 14.210 1.00 87.88 87 GLU A CA 1
ATOM 706 C C . GLU A 1 87 ? -5.642 -1.047 14.294 1.00 87.88 87 GLU A C 1
ATOM 708 O O . GLU A 1 87 ? -6.535 -1.220 15.122 1.00 87.88 87 GLU A O 1
ATOM 713 N N . VAL A 1 88 ? -5.215 -2.053 13.522 1.00 86.06 88 VAL A N 1
ATOM 714 C CA . VAL A 1 88 ? -5.780 -3.412 13.607 1.00 86.06 88 VAL A CA 1
ATOM 715 C C . VAL A 1 88 ? -5.579 -4.021 15.000 1.00 86.06 88 VAL A C 1
ATOM 717 O O . VAL A 1 88 ? -6.478 -4.690 15.515 1.00 86.06 88 VAL A O 1
ATOM 720 N N . LYS A 1 89 ? -4.423 -3.799 15.640 1.00 87.56 89 LYS A N 1
ATOM 721 C CA . LYS A 1 89 ? -4.185 -4.262 17.019 1.00 87.56 89 LYS A CA 1
ATOM 722 C C . LYS A 1 89 ? -5.127 -3.571 18.003 1.00 87.56 89 LYS A C 1
ATOM 724 O O . LYS A 1 89 ? -5.707 -4.256 18.842 1.00 87.56 89 LYS A O 1
ATOM 729 N N . THR A 1 90 ? -5.305 -2.258 17.874 1.00 87.12 90 THR A N 1
ATOM 730 C CA . THR A 1 90 ? -6.218 -1.468 18.713 1.00 87.12 90 THR A CA 1
ATOM 731 C C . THR A 1 90 ? -7.661 -1.953 18.587 1.00 87.12 90 THR A C 1
ATOM 733 O O . THR A 1 90 ? -8.287 -2.270 19.596 1.00 87.12 90 THR A O 1
ATOM 736 N N . ILE A 1 91 ? -8.156 -2.137 17.360 1.00 85.88 91 ILE A N 1
ATOM 737 C CA . ILE A 1 91 ? -9.508 -2.656 17.106 1.00 85.88 91 ILE A CA 1
ATOM 738 C C . ILE A 1 91 ? -9.695 -4.039 17.735 1.00 85.88 91 ILE A C 1
ATOM 740 O O . ILE A 1 91 ? -10.726 -4.302 18.350 1.00 85.88 91 ILE A O 1
ATOM 744 N N . ASN A 1 92 ? -8.701 -4.925 17.624 1.00 82.81 92 ASN A N 1
ATOM 745 C CA . ASN A 1 92 ? -8.774 -6.250 18.242 1.00 82.81 92 ASN A CA 1
ATOM 746 C C . ASN A 1 92 ? -8.862 -6.178 19.776 1.00 82.81 92 ASN A C 1
ATOM 748 O O . ASN A 1 92 ? -9.593 -6.967 20.373 1.00 82.81 92 ASN A O 1
ATOM 752 N N . ILE A 1 93 ? -8.156 -5.236 20.413 1.00 84.69 93 ILE A N 1
ATOM 753 C CA . ILE A 1 93 ? -8.255 -5.003 21.862 1.00 84.69 93 ILE A CA 1
ATOM 754 C C . ILE A 1 93 ? -9.663 -4.513 22.216 1.00 84.69 93 ILE A C 1
ATOM 756 O O . ILE A 1 93 ? -10.314 -5.122 23.062 1.00 84.69 93 ILE A O 1
ATOM 760 N N . HIS A 1 94 ? -10.172 -3.488 21.525 1.00 83.94 94 HIS A N 1
ATOM 761 C CA . HIS A 1 94 ? -11.520 -2.954 21.762 1.00 83.94 94 HIS A CA 1
ATOM 762 C C . HIS A 1 94 ? -12.615 -4.015 21.542 1.00 83.94 94 HIS A C 1
ATOM 764 O O . HIS A 1 94 ? -13.575 -4.103 22.310 1.00 83.94 94 HIS A O 1
ATOM 770 N N . ALA A 1 95 ? -12.468 -4.866 20.522 1.00 81.44 95 ALA A N 1
ATOM 771 C CA . ALA A 1 95 ? -13.385 -5.972 20.258 1.00 81.44 95 ALA A CA 1
ATOM 772 C C . ALA A 1 95 ? -13.380 -7.013 21.392 1.00 81.44 95 ALA A C 1
ATOM 774 O O . ALA A 1 95 ? -14.442 -7.504 21.780 1.00 81.44 95 ALA A O 1
ATOM 775 N N . GLN A 1 96 ? -12.206 -7.324 21.950 1.00 81.31 96 GLN A N 1
ATOM 776 C CA . GLN A 1 96 ? -12.082 -8.229 23.092 1.00 81.31 96 GLN A CA 1
ATOM 777 C C . GLN A 1 96 ? -12.694 -7.623 24.365 1.00 81.31 96 GLN A C 1
ATOM 779 O O . GLN A 1 96 ? -13.437 -8.306 25.068 1.00 81.31 96 GLN A O 1
ATOM 784 N N . GLU A 1 97 ? -12.463 -6.334 24.628 1.00 81.44 97 GLU A N 1
ATOM 785 C CA . GLU A 1 97 ? -13.067 -5.621 25.763 1.00 81.44 97 GLU A CA 1
ATOM 786 C C . GLU A 1 97 ? -14.600 -5.607 25.683 1.00 81.44 97 GLU A C 1
ATOM 788 O O . GLU A 1 97 ? -15.277 -5.838 26.690 1.00 81.44 97 GLU A O 1
ATOM 793 N N . LEU A 1 98 ? -15.164 -5.399 24.487 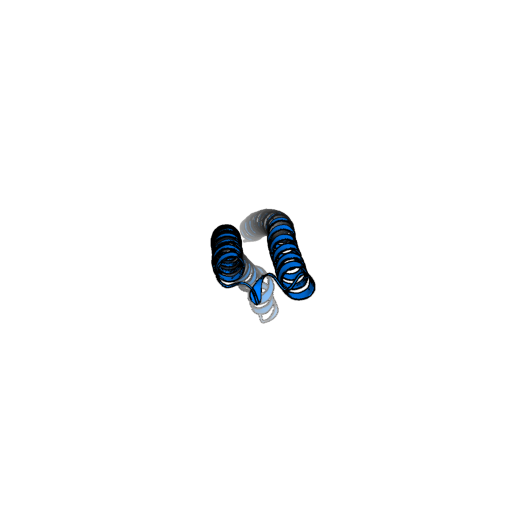1.00 78.75 98 LEU A N 1
ATOM 794 C CA . LEU A 1 98 ? -16.606 -5.517 24.254 1.00 78.75 98 LEU A CA 1
ATOM 795 C C . LEU A 1 98 ? -17.116 -6.928 24.512 1.00 78.75 98 LEU A C 1
ATOM 797 O O . LEU A 1 98 ? -18.151 -7.088 25.157 1.00 78.75 98 LEU A O 1
ATOM 801 N N . TYR A 1 99 ? -16.414 -7.946 24.018 1.00 79.25 99 TYR A N 1
ATOM 802 C CA . TYR A 1 99 ? -16.798 -9.337 24.234 1.00 79.25 99 TYR A CA 1
ATOM 803 C C . TYR A 1 99 ? -16.843 -9.678 25.729 1.00 79.25 99 TYR A C 1
ATOM 805 O O . TYR A 1 99 ? -17.843 -10.210 26.216 1.00 79.25 99 TYR A O 1
ATOM 813 N N . ASP A 1 100 ? -15.796 -9.318 26.471 1.00 80.62 100 ASP A N 1
ATOM 814 C CA . ASP A 1 100 ? -15.707 -9.590 27.905 1.00 80.62 100 ASP A CA 1
ATOM 815 C C . ASP A 1 100 ? -16.750 -8.794 28.705 1.00 80.62 100 ASP A C 1
ATOM 817 O O . ASP A 1 100 ? -17.347 -9.308 29.653 1.00 80.62 100 ASP A O 1
ATOM 821 N N . THR A 1 101 ? -17.023 -7.552 28.302 1.00 74.62 101 THR A N 1
ATOM 822 C CA . THR A 1 101 ? -17.951 -6.674 29.022 1.00 74.62 101 THR A CA 1
ATOM 823 C C . THR A 1 101 ? -19.410 -6.981 28.716 1.00 74.62 101 THR A C 1
ATOM 825 O O . THR A 1 101 ? -20.228 -6.947 29.628 1.00 74.62 101 THR A O 1
ATOM 828 N N . VAL A 1 102 ? -19.770 -7.240 27.461 1.00 76.00 102 VAL A N 1
ATOM 829 C CA . VAL A 1 102 ? -21.171 -7.380 27.036 1.00 76.00 102 VAL A CA 1
ATOM 830 C C . VAL A 1 102 ? -21.580 -8.844 27.020 1.00 76.00 102 VAL A C 1
ATOM 832 O O . VAL A 1 102 ? -22.547 -9.215 27.669 1.00 76.00 102 VAL A O 1
ATOM 835 N N . ILE A 1 103 ? -20.823 -9.700 26.333 1.00 73.50 103 ILE A N 1
ATOM 836 C CA . ILE A 1 103 ? -21.242 -11.088 26.100 1.00 73.50 103 ILE A CA 1
ATOM 837 C C . ILE A 1 103 ? -20.932 -11.967 27.309 1.00 73.50 103 ILE A C 1
ATOM 839 O O . ILE A 1 103 ? -21.790 -12.715 27.780 1.00 73.50 103 ILE A O 1
ATOM 843 N N . LYS A 1 104 ? -19.706 -11.884 27.833 1.00 73.06 104 LYS A N 1
ATOM 844 C CA . LYS A 1 104 ? -19.297 -12.739 28.948 1.00 73.06 104 LYS A CA 1
ATOM 845 C C . LYS A 1 104 ? -20.033 -12.372 30.238 1.00 73.06 104 LYS A C 1
ATOM 847 O O . LYS A 1 104 ? -20.550 -13.270 30.901 1.00 73.06 104 LYS A O 1
ATOM 852 N N . SER A 1 105 ? -20.168 -11.081 30.550 1.00 68.25 105 SER A N 1
ATOM 853 C CA . SER A 1 105 ? -20.907 -10.650 31.745 1.00 68.25 105 SER A CA 1
ATOM 854 C C . SER A 1 105 ? -22.405 -10.997 31.683 1.00 68.25 105 SER A C 1
ATOM 856 O O . SER A 1 105 ? -22.956 -11.448 32.684 1.00 68.25 105 SER A O 1
ATOM 858 N N . GLU A 1 106 ? -23.060 -10.894 30.516 1.00 61.41 106 GLU A N 1
ATOM 859 C CA . GLU A 1 106 ? -24.454 -11.335 30.346 1.00 61.41 106 GLU A CA 1
ATOM 860 C C . GLU A 1 106 ? -24.601 -12.855 30.495 1.00 61.41 106 GLU A C 1
ATOM 862 O O . GLU A 1 106 ? -25.566 -13.324 31.101 1.00 61.41 106 GLU A O 1
ATOM 867 N N . SER A 1 107 ? -23.633 -13.636 30.001 1.00 62.59 107 SER A N 1
ATOM 868 C CA . SER A 1 107 ? -23.646 -15.098 30.139 1.00 62.59 107 SER A CA 1
ATOM 869 C C . SER A 1 107 ? -23.501 -15.566 31.590 1.00 62.59 107 SER A C 1
ATOM 871 O O . SER A 1 107 ? -24.161 -16.522 31.994 1.00 62.59 107 SER A O 1
ATOM 873 N N . GLU A 1 108 ? -22.696 -14.866 32.394 1.00 57.88 108 GLU A N 1
ATOM 874 C CA . GLU A 1 108 ? -22.530 -15.156 33.820 1.00 57.88 108 GLU A CA 1
ATOM 875 C C . GLU A 1 108 ? -23.799 -14.788 34.607 1.00 57.88 108 GLU A C 1
ATOM 877 O O . GLU A 1 108 ? -24.226 -15.559 35.465 1.00 57.88 108 GLU A O 1
ATOM 882 N N . VAL A 1 109 ? -24.469 -13.682 34.258 1.00 58.09 109 VAL A N 1
ATOM 883 C CA . VAL A 1 109 ? -25.735 -13.253 34.883 1.00 58.09 109 VAL A CA 1
ATOM 884 C C . VAL A 1 109 ? -26.908 -14.187 34.552 1.00 58.09 109 VAL A C 1
ATOM 886 O O . VAL A 1 109 ? -27.761 -14.401 35.405 1.00 58.09 109 VAL A O 1
ATOM 889 N N . LEU A 1 110 ? -26.959 -14.764 33.347 1.00 54.72 110 LEU A N 1
ATOM 890 C CA . LEU A 1 110 ? -28.016 -15.702 32.924 1.00 54.72 110 LEU A CA 1
ATOM 891 C C . LEU A 1 110 ? -27.824 -17.141 33.440 1.00 54.72 110 LEU A C 1
ATOM 893 O O . LEU A 1 110 ? -28.725 -17.967 33.299 1.00 54.72 110 LEU A O 1
ATOM 897 N N . SER A 1 111 ? -26.652 -17.454 33.998 1.00 54.50 111 SER A N 1
ATOM 898 C CA . SER A 1 111 ? -26.303 -18.783 34.524 1.00 54.50 111 SER A CA 1
ATOM 899 C C . SER A 1 111 ? -26.553 -18.959 36.032 1.00 54.50 111 SER A C 1
ATOM 901 O O . SER A 1 111 ? -26.269 -20.030 36.575 1.00 54.50 111 SER A O 1
ATOM 903 N N . VAL A 1 112 ? -27.095 -17.926 36.688 1.00 46.03 112 VAL A N 1
ATOM 904 C CA . VAL A 1 112 ? -27.487 -17.877 38.110 1.00 46.03 112 VAL A CA 1
ATOM 905 C C . VAL A 1 112 ? -29.006 -17.814 38.220 1.00 46.03 112 VAL A C 1
ATOM 907 O O . VAL A 1 112 ? -29.550 -18.518 39.100 1.00 46.03 112 VAL A O 1
#

Foldseek 3Di:
DVVVLVVLVVVLVVVVVVLVVVVVVLVVLVVVLVVLVVVLVVLVVVCVVVVLCVDPVSVVVSVVVSVVSVVVSCVSVVVSVVVVVVSVVVVVVSVVVCCCSPVVVVVVVVVD

Nearest PDB structures (foldseek):
  8qbw-assembly1_A  TM=6.692E-01  e=1.124E+00  Nostoc punctiforme
  8qbr-assembly1_A  TM=6.197E-01  e=9.325E-01  Nostoc punctiforme
  6zw4-assembly1_E  TM=6.555E-01  e=1.533E+00  Nostoc punctiforme
  6zvr-assembly1_D  TM=5.949E-01  e=1.533E+00  Nostoc punctiforme
  8qhw-assembly1_E  TM=6.653E-01  e=5.658E+00  Synechocystis sp. PCC 6803

Radius of gyration: 24.39 Å; Cα contacts (8 Å, |Δi|>4): 38; chains: 1; bounding box: 52×26×65 Å

pLDDT: mean 86.14, std 11.69, range [46.03, 98.12]

Sequence (112 aa):
MQQQTQHLLEKVVLENSNDASGLSVQMIDLRVVQQAVANLMNRIDEITENRRHEDRGMAYMSIQEIQDTVRLIDMAFYPLFKRMEDEVKTINIHAQELYDTVIKSESEVLSV

Mean predicted aligned error: 7.53 Å

Solvent-accessible surface area (backbone atoms only — not comparable to full-atom values): 6077 Å² total; per-residue (Å²): 109,72,70,61,56,50,56,50,50,55,50,51,54,54,50,51,55,50,50,54,51,52,50,53,53,52,53,52,53,49,51,53,51,52,49,51,52,52,52,49,52,54,51,53,50,52,38,55,77,68,45,34,65,75,42,72,68,49,27,52,53,50,50,52,54,50,52,54,51,51,49,54,49,46,66,58,42,53,61,51,52,51,52,51,56,52,50,53,52,49,52,52,50,55,53,49,53,47,43,54,61,54,55,49,47,51,53,59,64,75,73,111